Protein AF-A0A0F4JSG0-F1 (afdb_monomer_lite)

Foldseek 3Di:
DPFAFWFQDPQQRDTFGADPVQQFTAWDAHDDCVQVPPPDHGDTTPRHRPHDDDPPPPGGPPPDDDDDDDDDDDPDDD

Secondary structure (DSSP, 8-state):
-PPPPEEE-TTT--EEEB-TTT-BBPP-PPSSGGGG-TTS-----TTTTPBPPTT-TTS-------------------

Radius of gyration: 19.62 Å; chains: 1; bounding box: 42×42×56 Å

pLDDT: mean 70.58, std 17.93, range [40.47, 91.0]

Structure (mmCIF, N/CA/C/O backbone):
data_AF-A0A0F4JSG0-F1
#
_entry.id   AF-A0A0F4JSG0-F1
#
loop_
_atom_site.group_PDB
_atom_site.id
_atom_site.type_symbol
_atom_site.label_atom_id
_atom_site.label_alt_id
_atom_site.label_comp_id
_atom_site.label_asym_id
_atom_site.label_entity_id
_atom_site.label_seq_id
_atom_site.pdbx_PDB_ins_code
_atom_site.Cartn_x
_atom_site.Cartn_y
_atom_site.Cartn_z
_atom_site.occupancy
_atom_site.B_iso_or_equiv
_atom_site.auth_seq_id
_atom_site.auth_comp_id
_atom_site.auth_asym_id
_atom_site.auth_atom_id
_atom_site.pdbx_PDB_model_num
ATOM 1 N N . MET A 1 1 ? -14.238 -14.619 5.047 1.00 47.62 1 MET A N 1
ATOM 2 C CA . MET A 1 1 ? -13.113 -13.786 5.526 1.00 47.62 1 MET A CA 1
ATOM 3 C C . MET A 1 1 ? -13.465 -12.335 5.251 1.00 47.62 1 MET A C 1
ATOM 5 O O . MET A 1 1 ? -13.834 -12.067 4.111 1.00 47.62 1 MET A O 1
ATOM 9 N N . PRO A 1 2 ? -13.427 -11.424 6.238 1.00 57.38 2 PRO A N 1
ATOM 10 C CA . PRO A 1 2 ? -13.651 -10.007 5.964 1.00 57.38 2 PRO A CA 1
ATOM 11 C C . PRO A 1 2 ? -12.568 -9.515 4.998 1.00 57.38 2 PRO A C 1
ATOM 13 O O . PRO A 1 2 ? -11.378 -9.750 5.215 1.00 57.38 2 PRO A O 1
ATOM 16 N N . ALA A 1 3 ? -12.976 -8.900 3.888 1.00 76.44 3 ALA A N 1
ATOM 17 C CA . ALA A 1 3 ? -12.031 -8.342 2.932 1.00 76.44 3 ALA A CA 1
ATOM 18 C C . ALA A 1 3 ? -11.343 -7.126 3.565 1.00 76.44 3 ALA A C 1
ATOM 20 O O . ALA A 1 3 ? -12.009 -6.229 4.074 1.00 76.44 3 ALA A O 1
ATOM 21 N N . TRP A 1 4 ? -10.008 -7.110 3.557 1.00 82.50 4 TRP A N 1
ATOM 22 C CA . TRP A 1 4 ? -9.244 -5.977 4.076 1.00 82.50 4 TRP A CA 1
ATOM 23 C C . TRP A 1 4 ? -9.615 -4.696 3.322 1.00 82.50 4 TRP A C 1
ATOM 25 O O . TRP A 1 4 ? -9.704 -4.728 2.085 1.00 82.50 4 TRP A O 1
ATOM 35 N N . PRO A 1 5 ? -9.803 -3.567 4.027 1.00 85.62 5 PRO A N 1
ATOM 36 C CA . PRO A 1 5 ? -10.153 -2.314 3.383 1.00 85.62 5 PRO A CA 1
ATOM 37 C C . PRO A 1 5 ? -9.024 -1.881 2.443 1.00 85.62 5 PRO A C 1
ATOM 39 O O . PRO A 1 5 ? -7.848 -2.163 2.682 1.00 85.62 5 PRO A O 1
ATOM 42 N N . ARG A 1 6 ? -9.371 -1.225 1.334 1.00 87.75 6 ARG A N 1
ATOM 43 C CA . ARG A 1 6 ? -8.405 -0.856 0.292 1.00 87.75 6 ARG A CA 1
ATOM 44 C C . ARG A 1 6 ? -8.356 0.646 0.109 1.00 87.75 6 ARG A C 1
ATOM 46 O O . ARG A 1 6 ? -9.399 1.263 -0.052 1.00 87.75 6 ARG A O 1
ATOM 53 N N . ILE A 1 7 ? -7.147 1.191 0.024 1.00 87.69 7 ILE A N 1
ATOM 54 C CA . ILE A 1 7 ? -6.903 2.608 -0.243 1.00 87.69 7 ILE A CA 1
ATOM 55 C C . ILE A 1 7 ? -6.095 2.800 -1.521 1.00 87.69 7 ILE A C 1
ATOM 57 O O . ILE A 1 7 ? -5.397 1.896 -1.980 1.00 87.69 7 ILE A O 1
ATOM 61 N N . THR A 1 8 ? -6.121 4.009 -2.069 1.00 88.44 8 THR A N 1
ATOM 62 C CA . THR A 1 8 ? -5.152 4.431 -3.083 1.00 88.44 8 THR A CA 1
ATOM 63 C C . THR A 1 8 ? -3.811 4.737 -2.418 1.00 88.44 8 THR A C 1
ATOM 65 O O . THR A 1 8 ? -3.703 5.664 -1.620 1.00 88.44 8 THR A O 1
ATOM 68 N N . CYS A 1 9 ? -2.768 3.982 -2.758 1.00 87.38 9 CYS A N 1
ATOM 69 C CA . CYS A 1 9 ? -1.417 4.235 -2.266 1.00 87.38 9 CYS A CA 1
ATOM 70 C C . CYS A 1 9 ? -0.931 5.632 -2.711 1.00 87.38 9 CYS A C 1
ATOM 72 O O . CYS A 1 9 ? -0.967 5.927 -3.909 1.00 87.38 9 CYS A O 1
ATOM 74 N N . PRO A 1 10 ? -0.416 6.484 -1.807 1.00 83.19 10 PRO A N 1
ATOM 75 C CA . PRO A 1 10 ? 0.024 7.835 -2.164 1.00 83.19 10 PRO A CA 1
ATOM 76 C C . PRO A 1 10 ? 1.271 7.842 -3.059 1.00 83.19 10 PRO A C 1
ATOM 78 O O . PRO A 1 10 ? 1.476 8.793 -3.804 1.00 83.19 10 PRO A O 1
ATOM 81 N N . ALA A 1 11 ? 2.083 6.779 -3.023 1.00 87.62 11 ALA A N 1
ATOM 82 C CA . ALA A 1 11 ? 3.322 6.694 -3.793 1.00 87.62 11 ALA A CA 1
ATOM 83 C C . ALA A 1 11 ? 3.116 6.156 -5.217 1.00 87.62 11 ALA A C 1
ATOM 85 O O . ALA A 1 11 ? 3.710 6.666 -6.159 1.00 87.62 11 ALA A O 1
ATOM 86 N N . CYS A 1 12 ? 2.297 5.114 -5.386 1.00 88.25 12 CYS A N 1
ATOM 87 C CA . CYS A 1 12 ? 2.135 4.436 -6.679 1.00 88.25 12 CYS A CA 1
ATOM 88 C C . CYS A 1 12 ? 0.716 4.510 -7.258 1.00 88.25 12 CYS A C 1
ATOM 90 O O . CYS A 1 12 ? 0.466 3.948 -8.322 1.00 88.25 12 CYS A O 1
ATOM 92 N N . ARG A 1 13 ? -0.216 5.170 -6.553 1.00 87.25 13 ARG A N 1
ATOM 93 C CA . ARG A 1 13 ? -1.620 5.394 -6.947 1.00 87.25 13 ARG A CA 1
ATOM 94 C C . ARG A 1 13 ? -2.425 4.115 -7.224 1.00 87.25 13 ARG A C 1
ATOM 96 O O . ARG A 1 13 ? -3.507 4.175 -7.795 1.00 87.25 13 ARG A O 1
ATOM 103 N N . ARG A 1 14 ? -1.936 2.950 -6.783 1.00 86.06 14 ARG A N 1
ATOM 104 C CA . ARG A 1 14 ? -2.629 1.658 -6.895 1.00 86.06 14 ARG A CA 1
ATOM 105 C C . ARG A 1 14 ? -3.615 1.469 -5.742 1.00 86.06 14 ARG A C 1
ATOM 107 O O . ARG A 1 14 ? -3.348 1.922 -4.633 1.00 86.06 14 ARG A O 1
ATOM 114 N N . SER A 1 15 ? -4.708 0.744 -5.982 1.00 89.19 15 SER A N 1
ATOM 115 C CA . SER A 1 15 ? -5.579 0.243 -4.910 1.00 89.19 15 SER A CA 1
ATOM 116 C C . SER A 1 15 ? -4.866 -0.872 -4.138 1.00 89.19 15 SER A C 1
ATOM 118 O O . SER A 1 15 ? -4.578 -1.931 -4.705 1.00 89.19 15 SER A O 1
ATOM 120 N N . VAL A 1 16 ? -4.583 -0.648 -2.857 1.00 90.00 16 VAL A N 1
ATOM 121 C CA . VAL A 1 16 ? -3.792 -1.526 -1.984 1.00 90.00 16 VAL A CA 1
ATOM 122 C C . VAL A 1 16 ? -4.568 -1.804 -0.703 1.00 90.00 16 VAL A C 1
ATOM 124 O O . VAL A 1 16 ? -5.193 -0.904 -0.150 1.00 90.00 16 VAL A O 1
ATOM 127 N N . ALA A 1 17 ? -4.530 -3.052 -0.238 1.00 91.00 17 ALA A N 1
ATOM 128 C CA . ALA A 1 17 ? -5.151 -3.443 1.021 1.00 91.00 17 ALA A CA 1
ATOM 129 C C . ALA A 1 17 ? -4.413 -2.837 2.224 1.00 91.00 17 ALA A C 1
ATOM 131 O O . ALA A 1 17 ? -3.190 -2.692 2.209 1.00 91.00 17 ALA A O 1
ATOM 132 N N . VAL A 1 18 ? -5.157 -2.517 3.272 1.00 89.75 18 VAL A N 1
ATOM 133 C CA . VAL A 1 18 ? -4.644 -1.995 4.535 1.00 89.75 18 VAL A CA 1
A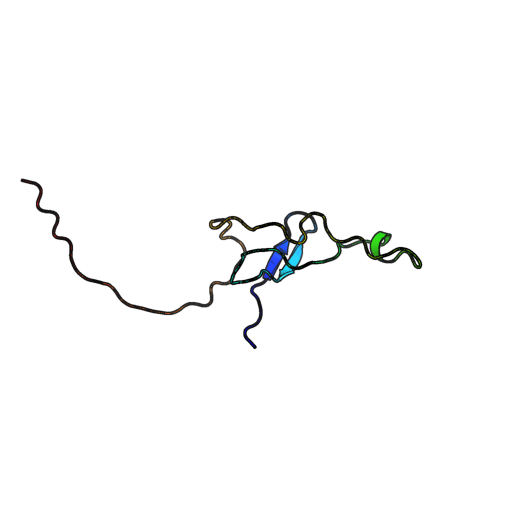TOM 134 C C . VAL A 1 18 ? -5.035 -2.957 5.641 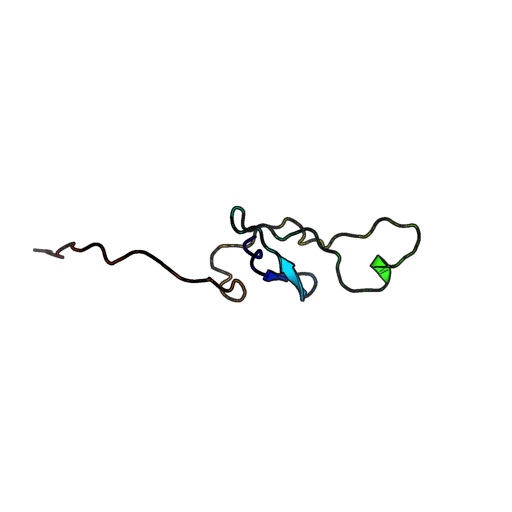1.00 89.75 18 VAL A C 1
ATOM 136 O O . VAL A 1 18 ? -6.182 -3.391 5.711 1.00 89.75 18 VAL A O 1
ATOM 139 N N . SER A 1 19 ? -4.073 -3.290 6.497 1.00 87.75 19 SER A N 1
ATOM 140 C CA . SER A 1 19 ? -4.346 -4.076 7.699 1.00 87.75 19 SER A CA 1
ATOM 141 C C . SER A 1 19 ? -5.337 -3.313 8.590 1.00 87.75 19 SER A C 1
ATOM 143 O O . SER A 1 19 ? -5.032 -2.176 8.959 1.00 87.75 19 SER A O 1
ATOM 145 N N . PRO A 1 20 ? -6.502 -3.884 8.942 1.00 82.19 20 PRO A N 1
ATOM 146 C CA . PRO A 1 20 ? -7.463 -3.206 9.810 1.00 82.19 20 PRO A CA 1
ATOM 147 C C . PRO A 1 20 ? -6.910 -3.008 11.229 1.00 82.19 20 PRO A C 1
ATOM 149 O O . PRO A 1 20 ? -7.191 -1.988 11.851 1.00 82.19 20 PRO A O 1
ATOM 152 N N . ASP A 1 21 ? -6.065 -3.930 11.694 1.00 85.38 21 ASP A N 1
ATOM 153 C CA . ASP A 1 21 ? -5.530 -3.927 13.058 1.00 85.38 21 ASP A CA 1
ATOM 154 C C . ASP A 1 21 ? -4.381 -2.928 13.214 1.00 85.38 21 ASP A C 1
ATOM 156 O O . ASP A 1 21 ? -4.299 -2.189 14.192 1.00 85.38 21 ASP A O 1
ATOM 160 N N . THR A 1 22 ? -3.479 -2.883 12.228 1.00 86.75 22 THR A N 1
ATOM 161 C CA . THR A 1 22 ? 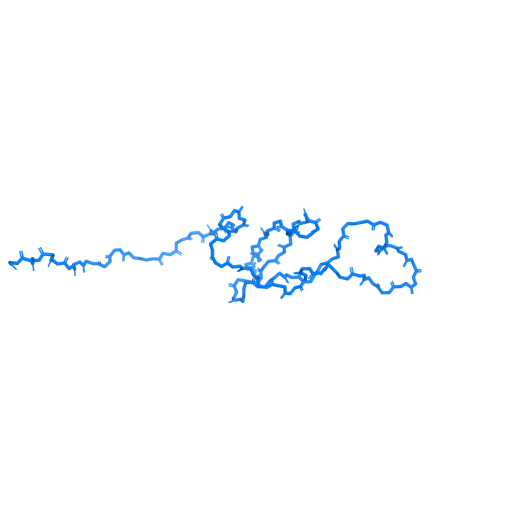-2.246 -2.086 12.322 1.00 86.75 22 THR A CA 1
ATOM 162 C C . THR A 1 22 ? -2.260 -0.841 11.448 1.00 86.75 22 THR A C 1
ATOM 164 O O . THR A 1 22 ? -1.356 -0.019 11.556 1.00 86.75 22 THR A O 1
ATOM 167 N N . ARG A 1 23 ? -3.230 -0.690 10.538 1.00 85.69 23 ARG A N 1
ATOM 168 C CA . ARG A 1 23 ? -3.281 0.378 9.520 1.00 85.69 23 ARG A CA 1
ATOM 169 C C . ARG A 1 23 ? -2.052 0.457 8.608 1.00 85.69 23 ARG A C 1
ATOM 171 O O . ARG A 1 23 ? -1.758 1.510 8.045 1.00 85.69 23 ARG A O 1
ATOM 178 N N . HIS A 1 24 ? -1.325 -0.646 8.441 1.00 90.31 24 HIS A N 1
ATOM 179 C CA . HIS A 1 24 ? -0.185 -0.708 7.526 1.00 90.31 24 HIS A CA 1
ATOM 180 C C . HIS A 1 24 ? -0.639 -1.072 6.110 1.00 90.31 24 HIS A C 1
ATOM 182 O O . HIS A 1 24 ? -1.480 -1.956 5.922 1.00 90.31 24 HIS A O 1
ATOM 188 N N . LEU A 1 25 ? -0.049 -0.421 5.105 1.00 90.25 25 LEU A N 1
ATOM 189 C CA . LEU A 1 25 ? -0.214 -0.799 3.702 1.00 90.25 25 LEU A CA 1
ATOM 190 C C . LEU A 1 25 ? 0.351 -2.199 3.448 1.00 90.25 25 LEU A C 1
ATOM 192 O O . LEU A 1 25 ? 1.513 -2.472 3.754 1.00 90.25 25 LEU A O 1
ATOM 196 N N . ALA A 1 26 ? -0.430 -3.061 2.801 1.00 90.62 26 ALA A N 1
ATOM 197 C CA . ALA A 1 26 ? 0.059 -4.343 2.320 1.00 90.62 26 ALA A CA 1
ATOM 198 C C . ALA A 1 26 ? 1.223 -4.152 1.334 1.00 90.62 26 ALA A C 1
ATOM 200 O O . ALA A 1 26 ? 1.301 -3.156 0.599 1.00 90.62 26 ALA A O 1
ATOM 201 N N . ARG A 1 27 ? 2.134 -5.129 1.297 1.00 90.31 27 ARG A N 1
ATOM 202 C CA . ARG A 1 27 ? 3.224 -5.141 0.319 1.00 90.31 27 ARG A CA 1
ATOM 203 C C . ARG A 1 27 ? 2.639 -5.206 -1.088 1.00 90.31 27 ARG A C 1
ATOM 205 O O . ARG A 1 27 ? 1.773 -6.028 -1.373 1.00 90.31 27 ARG A O 1
ATOM 212 N N . HIS A 1 28 ? 3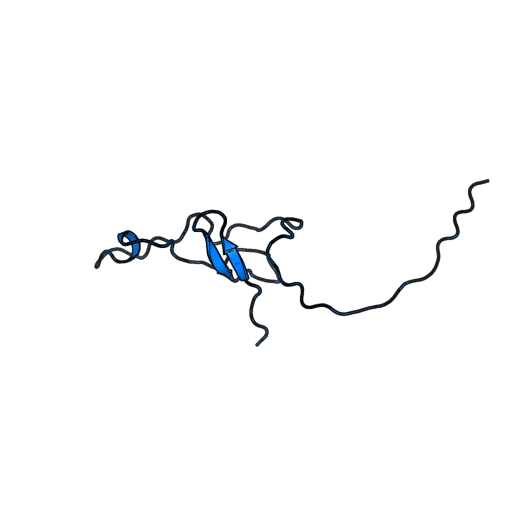.093 -4.311 -1.951 1.00 89.12 28 HIS A N 1
ATOM 213 C CA . HIS A 1 28 ? 2.609 -4.210 -3.321 1.00 89.12 28 HIS A CA 1
ATOM 214 C C . HIS A 1 28 ? 3.702 -3.648 -4.218 1.00 89.12 28 HIS A C 1
ATOM 216 O O . HIS A 1 28 ? 4.551 -2.883 -3.764 1.00 89.12 28 HIS A O 1
ATOM 222 N N . ASP A 1 29 ? 3.634 -3.963 -5.503 1.00 87.62 29 ASP A N 1
ATOM 223 C CA . ASP A 1 29 ? 4.594 -3.466 -6.484 1.00 87.62 29 ASP A CA 1
ATOM 224 C C . ASP A 1 29 ? 4.016 -2.240 -7.216 1.00 87.62 29 ASP A C 1
ATOM 226 O O . ASP A 1 29 ? 2.805 -2.216 -7.508 1.00 87.62 29 ASP A O 1
ATOM 230 N N . PRO A 1 30 ? 4.838 -1.210 -7.512 1.00 81.88 30 PRO A N 1
ATOM 231 C CA . PRO A 1 30 ? 4.405 -0.060 -8.290 1.00 81.88 30 PRO A CA 1
ATOM 232 C C . PRO A 1 30 ? 3.978 -0.466 -9.716 1.00 81.88 30 PRO A C 1
ATOM 234 O O . PRO A 1 30 ? 4.289 -1.557 -10.197 1.00 81.88 30 PRO A O 1
ATOM 237 N N . PRO A 1 31 ? 3.223 0.375 -10.429 1.00 76.44 31 PRO A N 1
ATOM 238 C CA . PRO A 1 31 ? 2.983 0.151 -11.846 1.00 76.44 31 PRO A CA 1
ATOM 239 C C . PRO A 1 31 ? 4.266 0.431 -12.644 1.00 76.44 31 PRO A C 1
ATOM 241 O O . PRO A 1 31 ? 5.019 1.345 -12.317 1.00 76.44 31 PRO A O 1
ATOM 244 N N . GLY A 1 32 ? 4.507 -0.339 -13.707 1.00 75.38 32 GLY A N 1
ATOM 245 C CA . GLY A 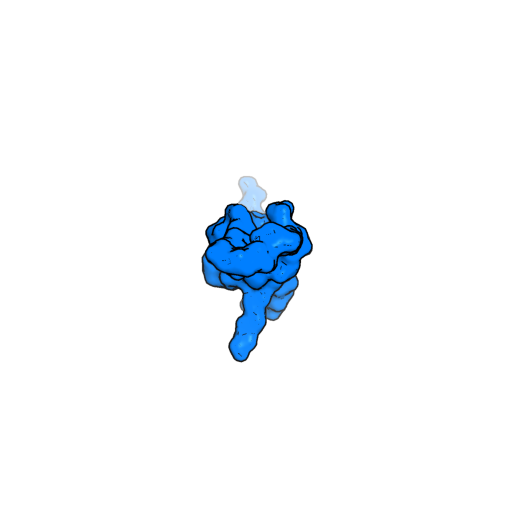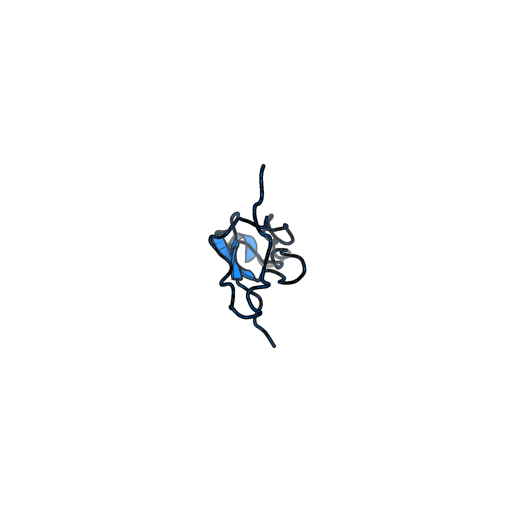1 32 ? 5.548 -0.029 -14.690 1.00 75.38 32 GLY A CA 1
ATOM 246 C C . GLY A 1 32 ? 6.360 -1.234 -15.179 1.00 75.38 32 GLY A C 1
ATOM 247 O O . GLY A 1 32 ? 6.377 -2.290 -14.540 1.00 75.38 32 GLY A O 1
ATOM 248 N N . PRO A 1 33 ? 7.054 -1.083 -16.321 1.00 68.88 33 PRO A N 1
ATOM 249 C CA . PRO A 1 33 ? 7.841 -2.148 -16.941 1.00 68.88 33 PRO A CA 1
ATOM 250 C C . PRO A 1 33 ? 9.063 -2.562 -16.109 1.00 68.88 33 PRO A C 1
ATOM 252 O O . PRO A 1 33 ? 9.505 -3.702 -16.222 1.00 68.88 33 PRO A O 1
ATOM 255 N N . GLN A 1 34 ? 9.576 -1.695 -15.223 1.00 65.50 34 GLN A N 1
ATOM 256 C CA . GLN A 1 34 ? 10.688 -2.038 -14.322 1.00 65.50 34 GLN A CA 1
ATOM 257 C C . GLN A 1 34 ? 10.394 -3.233 -13.401 1.00 65.50 34 GLN A C 1
ATOM 259 O O . GLN A 1 34 ? 11.310 -3.980 -13.080 1.00 65.50 34 GLN A O 1
ATOM 264 N N . ASN A 1 35 ? 9.124 -3.475 -13.065 1.00 61.72 35 ASN A N 1
ATOM 265 C CA . ASN A 1 35 ? 8.709 -4.609 -12.232 1.00 61.72 35 ASN A CA 1
ATOM 266 C C . ASN A 1 35 ? 8.508 -5.906 -13.019 1.00 61.72 35 ASN A C 1
ATOM 268 O O . ASN A 1 35 ? 8.224 -6.944 -12.433 1.00 61.72 35 ASN A O 1
ATOM 272 N N . ARG A 1 36 ? 8.629 -5.844 -14.350 1.00 63.34 36 ARG A N 1
ATOM 273 C CA . ARG A 1 36 ? 8.541 -6.992 -15.258 1.00 63.34 36 ARG A CA 1
ATOM 274 C C . ARG A 1 36 ? 9.898 -7.373 -15.849 1.00 63.34 36 ARG A C 1
ATOM 276 O O . ARG A 1 36 ? 9.943 -8.225 -16.729 1.00 63.34 36 ARG A O 1
ATOM 283 N N . ARG A 1 37 ? 11.000 -6.740 -15.420 1.00 64.88 37 ARG A N 1
ATOM 284 C CA . ARG A 1 37 ? 12.341 -7.116 -15.889 1.00 64.88 37 ARG A CA 1
ATOM 285 C C . ARG A 1 37 ? 12.638 -8.545 -15.432 1.00 64.88 37 ARG A C 1
ATOM 287 O O . ARG A 1 37 ? 12.888 -8.790 -14.256 1.00 64.88 37 ARG A O 1
ATOM 294 N N . HIS A 1 38 ? 12.567 -9.476 -16.378 1.00 65.94 38 HIS A N 1
ATOM 295 C CA . HIS A 1 38 ? 12.845 -10.890 -16.164 1.00 65.94 38 HIS A CA 1
ATOM 296 C C . HIS A 1 38 ? 14.241 -11.066 -15.545 1.00 65.94 38 HIS A C 1
ATOM 298 O O . HIS A 1 38 ? 15.222 -10.552 -16.077 1.00 65.94 38 HIS A O 1
ATOM 304 N N . GLY A 1 39 ? 14.313 -11.767 -14.410 1.00 68.75 39 GLY A N 1
ATOM 305 C CA . GLY A 1 39 ? 15.568 -12.088 -13.719 1.00 68.75 39 GLY A CA 1
ATOM 306 C C . GLY A 1 39 ? 15.932 -11.195 -12.528 1.00 68.75 39 GLY A C 1
ATOM 307 O O . GLY A 1 39 ? 16.881 -11.520 -11.822 1.00 68.75 39 GLY A O 1
ATOM 308 N N . LEU A 1 40 ? 15.184 -10.119 -12.255 1.00 67.06 40 LEU A N 1
ATOM 309 C CA . LEU A 1 40 ? 15.343 -9.326 -11.029 1.00 67.06 40 LEU A CA 1
ATOM 310 C C . LEU A 1 40 ? 14.155 -9.546 -10.082 1.00 67.06 40 LEU A C 1
ATOM 312 O O . LEU A 1 40 ? 13.023 -9.695 -10.550 1.00 67.06 40 LEU A O 1
ATOM 316 N N . PRO A 1 41 ? 14.377 -9.565 -8.754 1.00 66.50 41 PRO A N 1
ATOM 317 C CA . PRO A 1 41 ? 13.281 -9.656 -7.801 1.00 66.50 41 PRO A CA 1
ATOM 318 C C . PRO A 1 41 ? 12.346 -8.442 -7.952 1.00 66.50 41 PRO A C 1
ATOM 320 O O . PRO A 1 41 ? 12.824 -7.329 -8.196 1.00 66.50 41 PRO A O 1
ATOM 323 N N . PRO A 1 42 ? 11.021 -8.624 -7.806 1.00 70.00 42 PRO A N 1
ATOM 324 C CA . PRO A 1 42 ? 10.066 -7.533 -7.941 1.00 70.00 42 PRO A CA 1
ATOM 325 C C . PRO A 1 42 ? 10.357 -6.441 -6.907 1.00 70.00 42 PRO A C 1
ATOM 327 O O . PRO A 1 42 ? 10.490 -6.706 -5.706 1.00 70.00 42 PRO A O 1
ATOM 330 N N . ILE A 1 43 ? 10.465 -5.203 -7.390 1.00 79.94 43 ILE A N 1
ATOM 331 C CA . ILE A 1 43 ? 10.675 -4.035 -6.541 1.00 79.94 43 ILE A CA 1
ATOM 332 C C . ILE A 1 43 ? 9.349 -3.729 -5.854 1.00 79.94 43 ILE A C 1
ATOM 334 O O . ILE A 1 43 ? 8.380 -3.349 -6.507 1.00 79.94 43 ILE A O 1
ATOM 338 N N . SER A 1 44 ? 9.307 -3.844 -4.529 1.00 85.19 44 SER A N 1
ATOM 339 C CA . SER A 1 44 ? 8.143 -3.399 -3.766 1.00 85.19 44 SER A CA 1
ATOM 340 C C . SER A 1 44 ? 8.063 -1.876 -3.734 1.00 85.19 44 SER A C 1
ATOM 342 O O . SER A 1 44 ? 9.076 -1.179 -3.666 1.00 85.19 44 SER A O 1
ATOM 344 N N . CYS A 1 45 ? 6.845 -1.343 -3.729 1.00 88.50 45 CYS A N 1
ATOM 345 C CA . CYS A 1 45 ? 6.601 0.086 -3.611 1.00 88.50 45 CYS A CA 1
ATOM 346 C C . CYS A 1 45 ? 7.184 0.600 -2.296 1.00 88.50 45 CYS A C 1
ATOM 348 O O . CYS A 1 45 ? 7.023 -0.043 -1.259 1.00 88.50 45 CYS A O 1
ATOM 350 N N . ILE A 1 46 ? 7.773 1.795 -2.327 1.00 89.31 46 ILE A N 1
ATOM 351 C CA . ILE A 1 46 ? 8.374 2.453 -1.160 1.00 89.31 46 ILE A CA 1
ATOM 352 C C . ILE A 1 46 ? 7.382 2.701 -0.009 1.00 89.31 46 ILE A C 1
ATOM 354 O O . ILE A 1 46 ? 7.788 2.896 1.132 1.00 89.31 46 ILE A O 1
ATOM 358 N N . ALA A 1 47 ? 6.078 2.704 -0.299 1.00 88.12 47 ALA A N 1
ATOM 359 C CA . ALA A 1 47 ? 5.025 2.842 0.702 1.00 88.12 47 ALA A CA 1
ATOM 360 C C . ALA A 1 47 ? 4.534 1.499 1.274 1.00 88.12 47 ALA A C 1
ATOM 362 O O . ALA A 1 47 ? 3.655 1.491 2.132 1.00 88.12 47 ALA A O 1
ATOM 363 N N . SER A 1 48 ? 5.073 0.366 0.815 1.00 89.31 48 SER A N 1
ATOM 364 C CA . SER A 1 48 ? 4.757 -0.953 1.374 1.00 89.31 48 SER A CA 1
ATOM 365 C C . SER A 1 48 ? 5.097 -0.990 2.862 1.00 89.31 48 SER A C 1
ATOM 367 O O . SER A 1 48 ? 6.198 -0.611 3.248 1.00 89.31 48 SER A O 1
ATOM 369 N N . GLY A 1 49 ? 4.156 -1.433 3.695 1.00 89.38 49 GLY A N 1
ATOM 370 C CA . GLY A 1 49 ? 4.331 -1.491 5.144 1.00 89.38 49 GLY A CA 1
ATOM 371 C C . GLY A 1 49 ? 4.340 -0.128 5.838 1.00 89.38 49 GLY A C 1
ATOM 372 O O . GLY A 1 49 ? 4.574 -0.079 7.037 1.00 89.38 49 GLY A O 1
ATOM 373 N N . ARG A 1 50 ? 4.087 0.988 5.140 1.00 88.75 50 ARG A N 1
ATOM 374 C CA . ARG A 1 50 ? 3.946 2.281 5.823 1.00 88.75 50 ARG A CA 1
ATOM 375 C C . ARG A 1 50 ? 2.611 2.360 6.556 1.00 88.75 50 ARG A C 1
ATOM 377 O O . ARG A 1 50 ? 1.585 1.909 6.040 1.00 88.75 50 ARG A O 1
ATOM 384 N N . LEU A 1 51 ? 2.653 2.965 7.740 1.00 88.56 51 LEU A N 1
ATOM 385 C CA . LEU A 1 51 ? 1.484 3.289 8.546 1.00 88.56 51 LEU A CA 1
ATOM 386 C C . LEU A 1 51 ? 0.659 4.391 7.871 1.00 88.56 51 LEU A C 1
ATOM 388 O O . LEU A 1 51 ? 1.207 5.394 7.411 1.00 88.56 51 LEU A O 1
ATOM 392 N N . ILE A 1 52 ? -0.659 4.211 7.846 1.00 82.75 52 ILE A N 1
ATOM 393 C CA . ILE A 1 52 ? -1.617 5.211 7.378 1.00 82.75 52 ILE A CA 1
ATOM 394 C C . ILE A 1 52 ? -2.167 5.989 8.584 1.00 82.75 52 ILE A C 1
ATOM 396 O O . ILE A 1 52 ? -2.813 5.377 9.442 1.00 82.75 52 ILE A O 1
ATOM 400 N N . PRO A 1 53 ? -1.935 7.318 8.677 1.00 73.31 53 PRO A N 1
ATOM 401 C CA . PRO A 1 53 ? -2.416 8.127 9.793 1.00 73.31 53 PRO A CA 1
ATOM 402 C C . PRO A 1 53 ? -3.941 8.073 9.917 1.00 73.31 53 PRO A C 1
ATOM 404 O O . PRO A 1 53 ? -4.662 8.247 8.928 1.00 73.31 53 PRO A O 1
ATOM 407 N N . ALA A 1 54 ? -4.442 7.865 11.136 1.00 63.28 54 ALA A N 1
ATOM 408 C CA . ALA A 1 54 ? -5.860 8.026 11.438 1.00 63.28 54 ALA A CA 1
ATOM 409 C C . ALA A 1 54 ? -6.259 9.490 11.173 1.00 63.28 54 ALA A C 1
ATOM 411 O O . ALA A 1 54 ? -5.635 10.398 11.710 1.00 63.28 54 ALA A O 1
ATOM 412 N N . GLY A 1 55 ? -7.225 9.714 10.279 1.00 57.50 55 GLY A N 1
ATOM 413 C CA . GLY A 1 55 ? -7.605 11.048 9.789 1.00 57.50 55 GLY A CA 1
ATOM 414 C C . GLY A 1 55 ? -7.258 11.313 8.319 1.00 57.50 55 GLY A C 1
ATOM 415 O O . GLY A 1 55 ? -7.694 12.311 7.757 1.00 57.50 55 GLY A O 1
ATOM 416 N N . SER A 1 56 ? -6.551 10.397 7.643 1.00 58.16 56 SER A N 1
ATOM 417 C CA . SER A 1 56 ? -6.517 10.359 6.170 1.00 58.16 56 SER A CA 1
ATOM 418 C C . SER A 1 56 ? -7.813 9.735 5.625 1.00 58.16 56 SER A C 1
ATOM 420 O O . SER A 1 56 ? -7.821 8.705 4.955 1.00 58.16 56 SER A O 1
ATOM 422 N N . ASP A 1 57 ? -8.932 10.374 5.968 1.00 52.81 57 ASP A N 1
ATOM 423 C CA . ASP A 1 57 ? -10.325 9.916 5.839 1.00 52.81 57 ASP A CA 1
ATOM 424 C C . ASP A 1 57 ? -10.832 9.768 4.395 1.00 52.81 57 ASP A C 1
ATOM 426 O O . ASP A 1 57 ? -12.008 9.535 4.145 1.00 52.81 57 ASP A O 1
ATOM 430 N N . LEU A 1 58 ? -9.948 9.885 3.404 1.00 53.16 58 LEU A N 1
ATOM 431 C CA . LEU A 1 58 ? -10.339 9.830 2.000 1.00 53.16 58 LEU A CA 1
ATOM 432 C C . LEU A 1 58 ? -10.464 8.411 1.435 1.00 53.16 58 LEU A C 1
ATOM 434 O O . LEU A 1 58 ? -10.857 8.286 0.277 1.00 53.16 58 LEU A O 1
ATOM 438 N N . LEU A 1 59 ? -10.088 7.342 2.155 1.00 54.09 59 LEU A N 1
ATOM 439 C CA . LEU A 1 59 ? -9.879 6.052 1.477 1.00 54.09 59 LEU A CA 1
ATOM 440 C C . LEU A 1 59 ? -10.216 4.752 2.223 1.00 54.09 59 LEU A C 1
ATOM 442 O O . LEU A 1 59 ? -10.044 3.700 1.619 1.00 54.09 59 LEU A O 1
ATOM 446 N N . LEU A 1 60 ? -10.712 4.745 3.459 1.00 54.12 60 LEU A N 1
ATOM 447 C CA . LEU A 1 60 ? -11.198 3.490 4.053 1.00 54.12 60 LEU A CA 1
ATOM 448 C C . LEU A 1 60 ? -12.730 3.506 4.028 1.00 54.12 60 LEU A C 1
ATOM 450 O O . LEU A 1 60 ? -13.307 4.339 4.723 1.00 54.12 60 LEU A O 1
ATOM 454 N N . PRO A 1 61 ? -13.410 2.627 3.259 1.00 44.69 61 PRO A N 1
ATOM 455 C CA . PRO A 1 61 ? -14.830 2.405 3.474 1.00 44.69 61 PRO A CA 1
ATOM 456 C C . PRO A 1 61 ? -14.967 1.794 4.868 1.00 44.69 61 PRO A C 1
ATOM 458 O O . PRO A 1 61 ? -14.726 0.606 5.074 1.00 44.69 61 PRO A O 1
ATOM 461 N N . LEU A 1 62 ? -15.269 2.652 5.839 1.00 48.34 62 LEU A N 1
ATOM 462 C CA . LEU A 1 62 ? -15.752 2.266 7.151 1.00 48.34 62 LEU A CA 1
ATOM 463 C C . LEU A 1 62 ? -17.057 1.507 6.912 1.00 48.34 62 LEU A C 1
ATOM 465 O O . LEU A 1 62 ? -18.100 2.110 6.668 1.00 48.34 62 LEU A O 1
ATOM 469 N N . TRP A 1 63 ? -16.997 0.178 6.910 1.00 48.81 63 TRP A N 1
ATOM 470 C CA . TRP A 1 63 ? -18.196 -0.601 7.171 1.00 48.81 63 TRP A CA 1
ATOM 471 C C . TRP A 1 63 ? -18.607 -0.315 8.619 1.00 48.81 63 TRP A C 1
ATOM 473 O O . TRP A 1 63 ? -17.798 -0.407 9.541 1.00 48.81 63 TRP A O 1
ATOM 483 N N . VAL A 1 64 ? -19.838 0.165 8.733 1.00 57.16 64 VAL A N 1
ATOM 484 C CA . VAL A 1 64 ? -20.514 0.760 9.891 1.00 57.16 64 VAL A CA 1
ATOM 485 C C . VAL A 1 64 ? -21.016 -0.314 10.885 1.00 57.16 64 VAL A C 1
ATOM 487 O O . VAL A 1 64 ? -21.096 -1.483 10.515 1.00 57.16 64 VAL A O 1
ATOM 490 N N . ASP A 1 65 ? -21.396 0.153 12.092 1.00 47.28 65 ASP A N 1
ATOM 491 C CA . ASP A 1 65 ? -22.191 -0.454 13.197 1.00 47.28 65 ASP A CA 1
ATOM 492 C C . ASP A 1 65 ? -21.410 -1.219 14.288 1.00 47.28 65 ASP A C 1
ATOM 494 O O . ASP A 1 65 ? -20.632 -2.110 13.988 1.00 47.28 65 ASP A O 1
ATOM 498 N N . THR A 1 66 ? -21.553 -1.010 15.612 1.00 42.47 66 THR A N 1
ATOM 499 C CA . THR A 1 66 ? -22.586 -0.401 16.499 1.00 42.47 66 THR A CA 1
ATOM 500 C C . THR A 1 66 ? -21.906 -0.081 17.863 1.00 42.47 66 THR A C 1
ATOM 502 O O . THR A 1 66 ? -20.914 -0.729 18.187 1.00 42.47 66 THR A O 1
ATOM 505 N N . ALA A 1 67 ? -22.322 0.886 18.701 1.00 40.47 67 ALA A N 1
ATOM 506 C CA . ALA A 1 67 ? -23.321 0.727 19.784 1.00 40.47 67 ALA A CA 1
ATOM 507 C C . ALA A 1 67 ? -23.598 2.089 20.509 1.00 40.47 67 ALA A C 1
ATOM 509 O O . ALA A 1 67 ? -22.827 3.031 20.329 1.00 40.47 67 ALA A O 1
ATOM 510 N N . PRO A 1 68 ? -24.699 2.221 21.286 1.00 43.16 68 PRO A N 1
ATOM 511 C CA . PRO A 1 68 ? -25.562 3.408 21.349 1.00 43.16 68 PRO A CA 1
ATOM 512 C C . PRO A 1 68 ? -25.131 4.498 22.343 1.00 43.16 68 PRO A C 1
ATOM 514 O O . PRO A 1 68 ? -24.306 4.285 23.226 1.00 43.16 68 PRO A O 1
ATOM 517 N N . ALA A 1 69 ? -25.771 5.663 22.200 1.00 48.44 69 ALA A N 1
ATOM 518 C CA . ALA A 1 69 ? -25.691 6.825 23.079 1.00 48.44 69 ALA A CA 1
ATOM 519 C C . ALA A 1 69 ? -25.657 6.458 24.577 1.00 48.44 69 ALA A C 1
ATOM 521 O O . ALA A 1 69 ? -26.658 6.017 25.142 1.00 48.44 69 ALA A O 1
ATOM 522 N N . ALA A 1 70 ? -24.516 6.698 25.226 1.00 41.00 70 ALA A N 1
ATOM 523 C CA . ALA A 1 70 ? -24.431 6.744 26.677 1.00 41.00 70 ALA A CA 1
ATOM 524 C C . ALA A 1 70 ? -24.813 8.153 27.144 1.00 41.00 70 ALA A C 1
ATOM 526 O O . ALA A 1 70 ? -24.211 9.155 26.762 1.00 41.00 70 ALA A O 1
ATOM 527 N N . ALA A 1 71 ? -25.884 8.191 27.925 1.00 45.53 71 ALA A N 1
ATOM 528 C CA . ALA A 1 71 ? -26.468 9.358 28.542 1.00 45.53 71 ALA A CA 1
ATOM 529 C C . ALA A 1 71 ? -25.499 10.106 29.471 1.00 45.53 71 ALA A C 1
ATOM 531 O O . ALA A 1 71 ? -24.766 9.492 30.238 1.00 45.53 71 ALA A O 1
ATOM 532 N N . GLY A 1 72 ? -25.665 11.429 29.494 1.00 49.09 72 GLY A N 1
ATOM 533 C CA . GLY A 1 72 ? -25.608 12.212 30.723 1.00 49.09 72 GLY A CA 1
ATOM 534 C C . GLY A 1 72 ? -24.239 12.723 31.141 1.00 49.09 72 GLY A C 1
ATOM 535 O O . GLY A 1 72 ? -23.555 12.071 31.911 1.00 49.09 72 GLY A O 1
ATOM 536 N N . GLU A 1 73 ? -23.962 13.987 30.827 1.00 42.09 73 GLU A N 1
ATOM 537 C CA . GLU A 1 73 ? -23.379 14.875 31.830 1.00 42.09 73 GLU A CA 1
ATOM 538 C C . GLU A 1 73 ? -23.994 16.271 31.711 1.00 42.09 73 GLU A C 1
ATOM 540 O O . GLU A 1 73 ? -23.958 16.955 30.690 1.00 42.09 73 GLU A O 1
ATOM 545 N N . LYS A 1 74 ? -24.686 16.618 32.788 1.00 42.50 74 LYS A N 1
ATOM 546 C CA . LYS A 1 74 ? -25.445 17.833 33.021 1.00 42.50 74 LYS A CA 1
ATOM 547 C C . LYS A 1 74 ? -24.426 18.956 33.226 1.00 42.50 74 LYS A C 1
ATOM 549 O O . LYS A 1 74 ? -23.784 19.003 34.270 1.00 42.50 74 LYS A O 1
ATOM 554 N N . LEU A 1 75 ? -24.271 19.845 32.246 1.00 40.91 75 LEU A N 1
ATOM 555 C CA . LEU A 1 75 ? -23.548 21.107 32.425 1.00 40.91 75 LEU A CA 1
ATOM 556 C C . LEU A 1 75 ? -24.305 21.965 33.450 1.00 40.91 75 LEU A C 1
ATOM 558 O O . LEU A 1 75 ? -25.255 22.668 33.115 1.00 40.91 75 LEU A O 1
ATOM 562 N N . ALA A 1 76 ? -23.896 21.868 34.712 1.00 43.78 76 ALA A N 1
ATOM 563 C CA . ALA A 1 76 ? -24.155 22.866 35.735 1.00 43.78 76 ALA A CA 1
ATOM 564 C C . ALA A 1 76 ? -22.843 23.625 35.961 1.00 43.78 76 ALA A C 1
ATOM 566 O O . ALA A 1 76 ? -21.961 23.141 36.664 1.00 43.78 76 ALA A O 1
ATOM 567 N N . LEU A 1 77 ? -22.707 24.793 35.336 1.00 41.75 77 LEU A N 1
ATOM 568 C CA . LEU A 1 77 ? -21.816 25.831 35.843 1.00 41.75 77 LEU A CA 1
ATOM 569 C C . LEU A 1 77 ? -22.702 26.847 36.563 1.00 41.75 77 LEU A C 1
ATOM 571 O O . LEU A 1 77 ? -23.510 27.524 35.926 1.00 41.75 77 LEU A O 1
ATOM 575 N N . PHE A 1 78 ? -22.578 26.864 37.888 1.00 46.31 78 PHE A N 1
ATOM 576 C CA . PHE A 1 78 ? -22.852 28.038 38.710 1.00 46.31 78 PHE A CA 1
ATOM 577 C C . PHE A 1 78 ? -21.612 28.932 38.704 1.00 46.31 78 PHE A C 1
ATOM 579 O O . PHE A 1 78 ? -20.496 28.362 38.674 1.00 46.31 78 PHE A O 1
#

Sequence (78 aa):
MPAWPRITCPACRRSVAVSPDTRHLARHDPPGPQNRRHGLPPISCIASGRLIPAGSDLLLPLWVDTAPAAAGEKLALF

Organism: NCBI:txid68223